Protein AF-A0A5B1AR23-F1 (afdb_monomer_lite)

Radius of gyration: 16.61 Å; chains: 1; bounding box: 38×26×38 Å

Sequence (101 aa):
TIRAEADLTRFPADVARVVVRFIHTCGQVDVAEHVAYTDDVVARASAALREGAPVLCDSSMVAAGITSSRLPTANQVVSLVADRRAAELAARRHTTRSAAG

Structure (mmCIF, N/CA/C/O backbone):
data_AF-A0A5B1AR23-F1
#
_entry.id   AF-A0A5B1AR23-F1
#
loop_
_atom_site.group_PDB
_atom_site.id
_atom_site.type_symbol
_atom_site.label_atom_id
_atom_site.label_alt_id
_atom_site.label_comp_id
_atom_site.label_asym_id
_atom_site.label_entity_id
_atom_site.label_seq_id
_atom_site.pdbx_PDB_ins_code
_atom_site.Cartn_x
_atom_site.Cartn_y
_atom_site.Cartn_z
_atom_site.occupancy
_atom_site.B_iso_or_equiv
_atom_site.auth_seq_id
_atom_site.auth_comp_id
_atom_site.auth_asym_id
_atom_site.auth_atom_id
_atom_site.pdbx_PDB_model_num
ATOM 1 N N . THR A 1 1 ? -12.062 15.164 13.631 1.00 84.88 1 THR A N 1
ATOM 2 C CA . THR A 1 1 ? -11.732 15.290 12.204 1.00 84.88 1 THR A CA 1
ATOM 3 C C . THR A 1 1 ? -11.863 13.923 11.548 1.00 84.88 1 THR A C 1
ATOM 5 O O . THR A 1 1 ? -12.982 13.451 11.527 1.00 84.88 1 THR A O 1
ATOM 8 N N . ILE A 1 2 ? -10.815 13.145 11.225 1.00 96.00 2 ILE A N 1
ATOM 9 C CA . ILE A 1 2 ? -10.980 11.891 10.433 1.00 96.00 2 ILE A CA 1
ATOM 10 C C . ILE A 1 2 ? -11.945 10.852 11.035 1.00 96.00 2 ILE A C 1
ATOM 12 O O . ILE A 1 2 ? -12.913 10.475 10.392 1.00 96.00 2 ILE A O 1
ATOM 16 N N . ARG A 1 3 ? -11.717 10.378 12.270 1.00 94.25 3 ARG A N 1
ATOM 17 C CA . ARG A 1 3 ? -12.571 9.331 12.881 1.00 94.25 3 ARG A CA 1
ATOM 18 C C . ARG A 1 3 ? -14.017 9.767 13.131 1.00 94.25 3 ARG A C 1
ATOM 20 O O . ARG A 1 3 ? -14.850 8.913 13.384 1.00 94.25 3 ARG A O 1
ATOM 27 N N . ALA A 1 4 ? -14.271 11.073 13.141 1.00 94.50 4 ALA A N 1
ATOM 28 C CA . ALA A 1 4 ? -15.609 11.619 13.325 1.00 94.50 4 ALA A CA 1
ATOM 29 C C . ALA A 1 4 ? -16.368 11.750 11.994 1.00 94.50 4 ALA A C 1
ATOM 31 O O . ALA A 1 4 ? -17.585 11.860 12.014 1.00 94.50 4 ALA A O 1
ATOM 32 N N . GLU A 1 5 ? -15.654 11.757 10.865 1.00 95.56 5 GLU A N 1
ATOM 33 C CA . GLU A 1 5 ? -16.204 12.052 9.536 1.00 95.56 5 GLU A CA 1
ATOM 34 C C . GLU A 1 5 ? -16.209 10.825 8.611 1.00 95.56 5 GLU A C 1
ATOM 36 O O . GLU A 1 5 ? -17.070 10.719 7.746 1.00 95.56 5 GLU A O 1
ATOM 41 N N . ALA A 1 6 ? -15.265 9.895 8.779 1.00 96.62 6 ALA A N 1
ATOM 42 C CA . ALA A 1 6 ? -15.148 8.709 7.936 1.00 96.62 6 ALA A CA 1
ATOM 43 C C . ALA A 1 6 ? -16.064 7.571 8.409 1.00 96.62 6 ALA A C 1
ATOM 45 O O . ALA A 1 6 ? -16.007 7.184 9.581 1.00 96.62 6 ALA A O 1
ATOM 46 N N . ASP A 1 7 ? -16.808 6.954 7.486 1.00 96.06 7 ASP A N 1
ATOM 47 C CA . ASP A 1 7 ? -17.428 5.654 7.746 1.00 96.06 7 ASP A CA 1
ATOM 48 C C . ASP A 1 7 ? -16.353 4.559 7.748 1.00 96.06 7 ASP A C 1
ATOM 50 O O . ASP A 1 7 ? -15.730 4.237 6.734 1.00 96.06 7 ASP A O 1
ATOM 54 N N . LEU A 1 8 ? -16.117 3.996 8.932 1.00 97.56 8 LEU A N 1
ATOM 55 C CA . LEU A 1 8 ? -15.151 2.924 9.157 1.00 97.56 8 LEU A CA 1
ATOM 56 C C . LEU A 1 8 ? -15.819 1.615 9.593 1.00 97.56 8 LEU A C 1
ATOM 58 O O . LEU A 1 8 ? -15.115 0.660 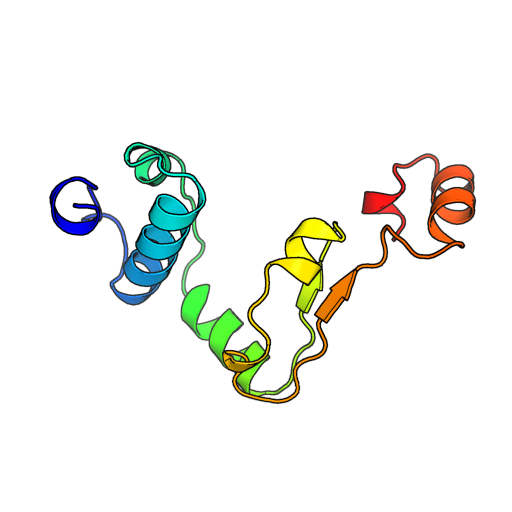9.921 1.00 97.56 8 LEU A O 1
ATOM 62 N N . THR A 1 9 ? -17.154 1.563 9.622 1.00 96.56 9 THR A N 1
ATOM 63 C CA . THR A 1 9 ? -17.925 0.461 10.227 1.00 96.56 9 THR A CA 1
ATOM 64 C C . THR A 1 9 ? -17.679 -0.887 9.549 1.00 96.56 9 THR A C 1
ATOM 66 O O . THR A 1 9 ? -17.704 -1.923 10.211 1.00 96.56 9 THR A O 1
ATOM 69 N N . ARG A 1 10 ? -17.365 -0.876 8.248 1.00 95.50 10 ARG A N 1
ATOM 70 C CA . ARG A 1 10 ? -17.056 -2.077 7.455 1.00 95.50 10 ARG A CA 1
ATOM 71 C C . ARG A 1 10 ? -15.643 -2.639 7.652 1.00 95.50 10 ARG A C 1
ATOM 73 O O . ARG A 1 10 ? -15.320 -3.675 7.070 1.00 95.50 10 ARG A O 1
ATOM 80 N N . PHE A 1 11 ? -14.778 -1.948 8.396 1.00 97.94 11 PHE A N 1
ATOM 81 C CA . PHE A 1 11 ? -13.389 -2.361 8.587 1.00 97.94 11 PHE A CA 1
ATOM 82 C C . PHE A 1 11 ? -13.171 -2.998 9.964 1.00 97.94 11 PHE A C 1
ATOM 84 O O . PHE A 1 11 ? -13.530 -2.401 10.983 1.00 97.94 11 PHE A O 1
ATOM 91 N N . PRO A 1 12 ? -12.473 -4.144 10.029 1.00 97.50 12 PRO A N 1
ATOM 92 C CA . PRO A 1 12 ? -11.853 -4.626 11.254 1.00 97.50 12 PRO A CA 1
ATOM 93 C C . PRO A 1 12 ? -10.964 -3.548 11.890 1.00 97.50 12 PRO A C 1
ATOM 95 O O . PRO A 1 12 ? -10.420 -2.679 11.205 1.00 97.50 12 PRO A O 1
ATOM 98 N N . ALA A 1 13 ? -10.802 -3.585 13.214 1.00 97.00 13 ALA A N 1
ATOM 99 C CA . ALA A 1 13 ? -10.155 -2.502 13.964 1.00 97.00 13 ALA A CA 1
ATOM 100 C C . ALA A 1 13 ? -8.703 -2.211 13.527 1.00 97.00 13 ALA A C 1
ATOM 102 O O . ALA A 1 13 ? -8.232 -1.069 13.602 1.00 97.00 13 ALA A O 1
ATOM 103 N N . ASP A 1 14 ? -7.983 -3.236 13.082 1.00 97.44 14 ASP A N 1
ATOM 104 C CA . ASP A 1 14 ? -6.622 -3.145 12.566 1.00 97.44 14 ASP A CA 1
ATOM 105 C C . ASP A 1 14 ? -6.582 -2.542 11.151 1.00 97.44 14 ASP A C 1
ATOM 107 O O . ASP A 1 14 ? -5.795 -1.620 10.912 1.00 97.44 14 ASP A O 1
ATOM 111 N N . VAL A 1 15 ? -7.489 -2.946 10.259 1.00 98.44 15 VAL A N 1
ATOM 112 C CA . VAL A 1 15 ? -7.677 -2.342 8.928 1.00 98.44 15 VAL A CA 1
ATOM 113 C C . VAL A 1 15 ? -8.113 -0.880 9.055 1.00 98.44 15 VAL A C 1
ATOM 115 O O . VAL A 1 15 ? -7.519 -0.002 8.427 1.00 98.44 15 VAL A O 1
ATOM 118 N N . ALA A 1 16 ? -9.062 -0.570 9.942 1.00 98.00 16 ALA A N 1
ATOM 119 C CA . ALA A 1 16 ? -9.536 0.793 10.189 1.00 98.00 16 ALA A CA 1
ATOM 120 C C . ALA A 1 16 ? -8.390 1.737 10.597 1.00 98.00 16 ALA A C 1
ATOM 122 O O . ALA A 1 16 ? -8.375 2.913 10.230 1.00 98.00 16 ALA A O 1
ATOM 123 N N . ARG A 1 17 ? -7.387 1.238 11.334 1.00 97.62 17 ARG A N 1
ATOM 124 C CA . ARG A 1 17 ? -6.190 2.017 11.693 1.00 97.62 17 ARG A CA 1
A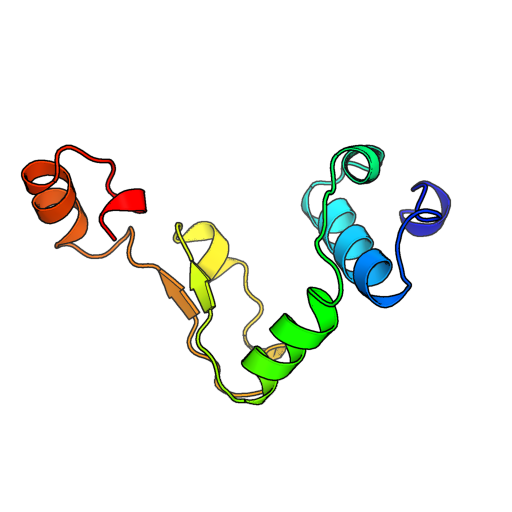TOM 125 C C . ARG A 1 17 ? -5.356 2.390 10.465 1.00 97.62 17 ARG A C 1
ATOM 127 O O . ARG A 1 17 ? -4.851 3.513 10.411 1.00 97.62 17 ARG A O 1
ATOM 134 N N . VAL A 1 18 ? -5.223 1.479 9.502 1.00 98.00 18 VAL A N 1
ATOM 135 C CA . VAL A 1 18 ? -4.530 1.732 8.229 1.00 98.00 18 VAL A CA 1
ATOM 136 C C . VAL A 1 18 ? -5.316 2.741 7.392 1.00 98.00 18 VAL A C 1
ATOM 138 O O . VAL A 1 18 ? -4.739 3.732 6.945 1.00 98.00 18 VAL A O 1
ATOM 141 N N . VAL A 1 19 ? -6.635 2.563 7.267 1.00 98.31 19 VAL A N 1
ATOM 142 C CA . VAL A 1 19 ? -7.515 3.463 6.498 1.00 98.31 19 VAL A CA 1
ATOM 143 C C . VAL A 1 19 ? -7.479 4.894 7.040 1.00 98.31 19 VAL A C 1
ATOM 145 O O . VAL A 1 19 ? -7.343 5.837 6.268 1.00 98.31 19 VAL A O 1
ATOM 148 N N . VAL A 1 20 ? -7.476 5.084 8.364 1.00 98.38 20 VAL A N 1
ATOM 149 C CA . VAL A 1 20 ? -7.323 6.422 8.971 1.00 98.38 20 VAL A CA 1
ATOM 150 C C . VAL A 1 20 ? -6.004 7.091 8.565 1.00 98.38 20 VAL A C 1
ATOM 152 O O . VAL A 1 20 ? -5.981 8.292 8.292 1.00 98.38 20 VAL A O 1
ATOM 155 N N . ARG A 1 21 ? -4.893 6.340 8.500 1.00 97.62 21 ARG A N 1
ATOM 156 C CA . ARG A 1 21 ? -3.608 6.886 8.031 1.00 97.62 21 ARG A CA 1
ATOM 157 C C . ARG A 1 21 ? -3.641 7.185 6.534 1.00 97.62 21 ARG A C 1
ATOM 159 O O . ARG A 1 21 ? -3.006 8.153 6.116 1.00 97.62 21 ARG A O 1
ATOM 166 N N . PHE A 1 22 ? -4.369 6.394 5.752 1.00 97.31 22 PHE A N 1
ATOM 167 C CA . PHE A 1 22 ? -4.547 6.640 4.327 1.00 97.31 22 PHE A CA 1
ATOM 168 C C . PHE A 1 22 ? -5.304 7.956 4.090 1.00 97.31 22 PHE A C 1
ATOM 170 O O . PHE A 1 22 ? -4.737 8.852 3.467 1.00 97.31 22 PHE A O 1
ATOM 177 N N . ILE A 1 23 ? -6.472 8.139 4.724 1.00 98.38 23 ILE A N 1
ATOM 178 C CA . ILE A 1 23 ? -7.253 9.393 4.697 1.00 98.38 23 ILE A CA 1
ATOM 179 C C . ILE A 1 23 ? -6.392 10.586 5.120 1.00 98.38 23 ILE A C 1
ATOM 181 O O . ILE A 1 23 ? -6.393 11.622 4.464 1.00 98.38 23 ILE A O 1
ATOM 185 N N . HIS A 1 24 ? -5.605 10.447 6.192 1.00 98.00 24 HIS A N 1
ATOM 186 C CA . HIS A 1 24 ? -4.708 11.516 6.639 1.00 98.00 24 HIS A CA 1
ATOM 187 C C . HIS A 1 24 ? -3.673 11.913 5.575 1.00 98.00 24 HIS A C 1
ATOM 189 O O . HIS A 1 24 ? -3.272 13.070 5.514 1.00 98.00 24 HIS A O 1
ATOM 195 N N . THR A 1 25 ? -3.225 10.957 4.761 1.00 96.50 25 THR A N 1
ATOM 196 C CA . THR A 1 25 ? -2.180 11.181 3.755 1.00 96.50 25 THR A CA 1
ATOM 197 C C . THR A 1 25 ? -2.725 11.881 2.515 1.00 96.50 25 THR A C 1
ATOM 199 O O . THR A 1 25 ? -2.051 12.756 1.984 1.00 96.50 25 THR A O 1
ATOM 202 N N . CYS A 1 26 ? -3.925 11.515 2.057 1.00 96.88 26 CYS A N 1
ATOM 203 C CA . CYS A 1 26 ? -4.543 12.120 0.872 1.00 96.88 26 CYS A CA 1
ATOM 204 C C . CYS A 1 26 ? -5.468 13.306 1.187 1.00 96.88 26 CYS A C 1
ATOM 206 O O . CYS A 1 26 ? -5.814 14.051 0.278 1.00 96.88 26 CYS A O 1
ATOM 208 N N . GLY A 1 27 ? -5.874 13.493 2.447 1.00 97.31 27 GLY A N 1
ATOM 209 C CA . GLY A 1 27 ? -6.816 14.543 2.849 1.00 97.31 27 GLY A CA 1
ATOM 210 C C . GLY A 1 27 ? -8.257 14.297 2.394 1.00 97.31 27 GLY A C 1
ATOM 211 O O . GLY A 1 27 ? -9.067 15.217 2.433 1.00 97.31 27 GLY A O 1
ATOM 212 N N . GLN A 1 28 ? -8.579 13.076 1.966 1.00 97.69 28 GLN A N 1
ATOM 213 C CA . GLN A 1 28 ? -9.847 12.734 1.336 1.00 97.69 28 GLN A CA 1
ATOM 214 C C . GLN A 1 28 ? -10.577 11.667 2.168 1.00 97.69 28 GLN A C 1
ATOM 216 O O . GLN A 1 28 ? -10.108 10.536 2.281 1.00 97.69 28 GLN A O 1
ATOM 221 N N . VAL A 1 29 ? -11.699 12.041 2.793 1.00 97.81 29 VAL A N 1
ATOM 222 C CA . VAL A 1 29 ? -12.448 11.187 3.740 1.00 97.81 29 VAL A CA 1
ATOM 223 C C . VAL A 1 29 ? -13.173 10.036 3.036 1.00 97.81 29 VAL A C 1
ATOM 225 O O . VAL A 1 29 ? -13.120 8.902 3.514 1.00 97.81 29 VAL A O 1
ATOM 228 N N . ASP A 1 30 ? -13.785 10.305 1.885 1.00 96.75 30 ASP A N 1
ATOM 229 C CA . ASP A 1 30 ? -14.557 9.337 1.090 1.00 96.75 30 ASP A CA 1
ATOM 230 C C . ASP A 1 30 ? -13.685 8.256 0.419 1.00 96.75 30 ASP A C 1
ATOM 232 O O . ASP A 1 30 ? -14.202 7.235 -0.027 1.00 96.75 30 ASP A O 1
ATOM 236 N N . VAL A 1 31 ? -12.345 8.373 0.447 1.00 97.31 31 VAL A N 1
ATOM 237 C CA . VAL A 1 31 ? -11.439 7.308 -0.034 1.00 97.31 31 VAL A CA 1
ATOM 238 C C . VAL A 1 31 ? -11.693 5.977 0.681 1.00 97.31 31 VAL A C 1
ATOM 240 O O . VAL A 1 31 ? -11.427 4.910 0.125 1.00 97.31 31 VAL A O 1
ATOM 243 N N . ALA A 1 32 ? -12.238 6.028 1.904 1.00 97.56 32 ALA A N 1
ATOM 244 C CA . ALA A 1 32 ? -12.663 4.861 2.660 1.00 97.56 32 ALA A CA 1
ATOM 245 C C . ALA A 1 32 ? -13.646 3.979 1.879 1.00 97.56 32 ALA A C 1
ATOM 247 O O . ALA A 1 32 ? -13.603 2.766 2.053 1.00 97.56 32 ALA A O 1
ATOM 248 N N . GLU A 1 33 ? -14.475 4.528 0.991 1.00 97.00 33 GLU A N 1
ATOM 249 C CA . GLU A 1 33 ? -15.441 3.777 0.173 1.00 97.00 33 GLU A CA 1
ATOM 250 C C . GLU A 1 33 ? -14.754 2.909 -0.892 1.00 97.00 33 GLU A C 1
ATOM 252 O O . GLU A 1 33 ? -15.254 1.849 -1.268 1.00 97.00 33 GLU A O 1
ATOM 257 N N . HIS A 1 34 ? -13.553 3.303 -1.319 1.00 97.19 34 HIS A N 1
ATOM 258 C CA . HIS A 1 34 ? -12.797 2.642 -2.384 1.00 97.19 34 HIS A CA 1
ATOM 259 C C . HIS A 1 34 ? -11.744 1.648 -1.876 1.00 97.19 34 HIS A C 1
ATOM 261 O O . HIS A 1 34 ? -11.094 0.970 -2.672 1.00 97.19 34 HIS A O 1
ATOM 267 N N . VAL A 1 35 ? -11.560 1.527 -0.557 1.00 97.81 35 VAL A N 1
ATOM 268 C CA . VAL A 1 35 ? -10.595 0.577 0.012 1.00 97.81 35 VAL A CA 1
ATOM 269 C C . VAL A 1 35 ? -11.133 -0.853 -0.076 1.00 97.81 35 VAL A C 1
ATOM 271 O O . VAL A 1 35 ? -12.170 -1.180 0.495 1.00 97.81 35 VAL A O 1
ATOM 274 N N . ALA A 1 36 ? -10.391 -1.735 -0.732 1.00 98.00 36 ALA A N 1
ATOM 275 C CA . ALA A 1 36 ? -10.570 -3.178 -0.626 1.00 98.00 36 ALA A CA 1
ATOM 276 C C . ALA A 1 36 ? -9.402 -3.778 0.165 1.00 98.00 36 ALA A C 1
ATOM 278 O O . ALA A 1 36 ? -8.292 -3.245 0.156 1.00 98.00 36 ALA A O 1
ATOM 279 N N . TYR A 1 37 ? -9.654 -4.882 0.859 1.00 97.81 37 TYR A N 1
ATOM 280 C CA . TYR A 1 37 ? -8.649 -5.612 1.620 1.00 97.81 37 TYR A CA 1
ATOM 281 C C . TYR A 1 37 ? -8.952 -7.108 1.550 1.00 97.81 37 TYR A C 1
ATOM 283 O O . TYR A 1 37 ? -10.101 -7.505 1.370 1.00 97.81 37 TYR A O 1
ATOM 291 N N . THR A 1 38 ? -7.916 -7.931 1.670 1.00 97.88 38 THR A N 1
ATOM 292 C CA . THR A 1 38 ? -8.073 -9.364 1.922 1.00 97.88 38 THR A CA 1
ATOM 293 C C . THR A 1 38 ? -8.058 -9.624 3.420 1.00 97.88 38 THR A C 1
ATOM 295 O O . THR A 1 38 ? -7.458 -8.853 4.178 1.00 97.88 38 THR A O 1
ATOM 298 N N . ASP A 1 39 ? -8.621 -10.754 3.829 1.00 95.94 39 ASP A N 1
ATOM 299 C CA . ASP A 1 39 ? -8.528 -11.222 5.209 1.00 95.94 39 ASP A CA 1
ATOM 300 C C . ASP A 1 39 ? -7.063 -11.303 5.670 1.00 95.94 39 ASP A C 1
ATOM 302 O O . ASP A 1 39 ? -6.141 -11.549 4.883 1.00 95.94 39 ASP A O 1
ATOM 306 N N . ASP A 1 40 ? -6.847 -11.014 6.954 1.00 96.00 40 ASP A N 1
ATOM 307 C CA . ASP A 1 40 ? -5.553 -11.042 7.644 1.00 96.00 40 ASP A CA 1
ATOM 308 C C . ASP A 1 40 ? -4.434 -10.163 7.053 1.00 96.00 40 ASP A C 1
ATOM 310 O O . ASP A 1 40 ? -3.281 -10.273 7.485 1.00 96.00 40 ASP A O 1
ATOM 314 N N . VAL A 1 41 ? -4.720 -9.260 6.100 1.00 98.12 41 VAL A N 1
ATOM 315 C CA . VAL A 1 41 ? -3.678 -8.459 5.423 1.00 98.12 41 VAL A CA 1
ATOM 316 C C . VAL A 1 41 ? -2.798 -7.694 6.414 1.00 98.12 41 VAL A C 1
ATOM 318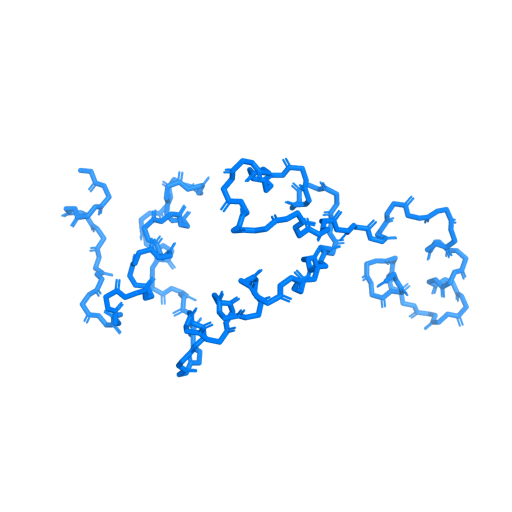 O O . VAL A 1 41 ? -1.572 -7.696 6.290 1.00 98.12 41 VAL A O 1
ATOM 321 N N . VAL A 1 42 ? -3.400 -7.097 7.448 1.00 98.25 42 VAL A N 1
ATOM 322 C CA . VAL A 1 42 ? -2.663 -6.337 8.464 1.00 98.25 42 VAL A CA 1
ATOM 323 C C . VAL A 1 42 ? -1.836 -7.268 9.345 1.00 98.25 42 VAL A C 1
ATOM 325 O O . VAL A 1 42 ? -0.676 -6.957 9.623 1.00 98.25 42 VAL A O 1
ATOM 328 N N . ALA A 1 43 ? -2.386 -8.416 9.748 1.00 98.06 43 ALA A N 1
ATOM 329 C CA . ALA A 1 43 ? -1.679 -9.402 10.558 1.00 98.06 43 ALA A CA 1
ATOM 330 C C . ALA A 1 43 ? -0.452 -9.956 9.816 1.00 98.06 43 ALA A C 1
ATOM 332 O O . ALA A 1 43 ? 0.662 -9.892 10.342 1.00 98.06 43 ALA A O 1
ATOM 333 N N . ARG A 1 44 ? -0.631 -10.410 8.568 1.00 98.44 44 ARG A N 1
ATOM 334 C CA . ARG A 1 44 ? 0.440 -10.989 7.742 1.00 98.44 44 ARG A CA 1
ATOM 335 C C . ARG A 1 44 ? 1.514 -9.967 7.379 1.00 98.44 44 ARG A C 1
ATOM 337 O O . ARG A 1 44 ? 2.696 -10.257 7.542 1.00 98.44 44 ARG A O 1
ATOM 344 N N . ALA A 1 45 ? 1.128 -8.763 6.950 1.00 98.19 45 ALA A N 1
ATOM 345 C CA . ALA A 1 45 ? 2.095 -7.713 6.628 1.00 98.19 45 ALA A CA 1
ATOM 346 C C . ALA A 1 45 ? 2.883 -7.272 7.871 1.00 98.19 45 ALA A C 1
ATOM 348 O O . ALA A 1 45 ? 4.101 -7.110 7.817 1.00 98.19 45 ALA A O 1
ATOM 349 N N . SER A 1 46 ? 2.210 -7.135 9.019 1.00 97.50 46 SER A N 1
ATOM 350 C CA . SER A 1 46 ? 2.879 -6.776 10.273 1.00 97.50 46 SER A CA 1
ATOM 351 C C . SER A 1 46 ? 3.834 -7.870 10.755 1.00 97.50 46 SER A C 1
ATOM 353 O O . SER A 1 46 ? 4.893 -7.542 11.285 1.00 97.50 46 SER A O 1
ATOM 355 N N . ALA A 1 47 ? 3.476 -9.150 10.606 1.00 98.50 47 ALA A N 1
ATOM 356 C CA . ALA A 1 47 ? 4.355 -10.272 10.939 1.00 98.50 47 ALA A CA 1
ATOM 357 C C . ALA A 1 47 ? 5.613 -10.264 10.061 1.00 98.50 47 ALA A C 1
ATOM 359 O O . ALA A 1 47 ? 6.713 -10.196 10.599 1.00 98.50 47 ALA A O 1
ATOM 360 N N . ALA A 1 48 ? 5.452 -10.173 8.737 1.00 98.56 48 ALA A N 1
ATOM 361 C CA . ALA A 1 48 ? 6.574 -10.110 7.801 1.00 98.56 48 ALA A CA 1
ATOM 362 C C . ALA A 1 48 ? 7.534 -8.948 8.115 1.00 98.56 48 ALA A C 1
ATOM 364 O O . ALA A 1 48 ? 8.750 -9.131 8.143 1.00 98.56 48 ALA A O 1
ATOM 365 N N . LEU A 1 49 ? 7.004 -7.756 8.420 1.00 98.38 49 LEU A N 1
ATOM 366 C CA . LEU A 1 49 ? 7.839 -6.622 8.823 1.00 98.38 49 LEU A CA 1
ATOM 367 C C . LEU A 1 49 ? 8.595 -6.898 10.129 1.00 98.38 49 LEU A C 1
ATOM 369 O O . LEU A 1 49 ? 9.781 -6.592 10.221 1.00 98.38 49 LEU A O 1
ATOM 373 N N . ARG A 1 50 ? 7.956 -7.495 11.141 1.00 98.31 50 ARG A N 1
ATOM 374 C CA . ARG A 1 50 ? 8.643 -7.855 12.397 1.00 98.31 50 ARG A CA 1
ATOM 375 C C . ARG A 1 50 ? 9.698 -8.946 12.207 1.00 98.31 50 ARG A C 1
ATOM 377 O O . ARG A 1 50 ? 10.689 -8.937 12.923 1.00 98.31 50 ARG A O 1
ATOM 384 N N . GLU A 1 51 ? 9.506 -9.833 11.238 1.00 98.44 51 GLU A N 1
ATOM 385 C CA . GLU A 1 51 ? 10.465 -10.875 10.844 1.00 98.44 51 GLU A CA 1
ATOM 386 C C . GLU A 1 51 ? 11.610 -10.344 9.960 1.00 98.44 51 GLU A C 1
ATOM 388 O O . GLU A 1 51 ? 12.515 -11.093 9.602 1.00 98.44 51 GLU A O 1
ATOM 393 N N . GLY A 1 52 ? 11.611 -9.048 9.631 1.00 98.19 52 GLY A N 1
ATOM 394 C CA . GLY A 1 52 ? 12.698 -8.402 8.894 1.00 98.19 52 GLY A CA 1
ATOM 395 C C . GLY A 1 52 ? 12.514 -8.363 7.377 1.00 98.19 52 GLY A C 1
ATOM 396 O O . GLY A 1 52 ? 13.457 -8.018 6.664 1.00 98.19 52 GLY A O 1
ATOM 397 N N . ALA A 1 53 ? 11.320 -8.670 6.859 1.00 98.44 53 ALA A N 1
ATOM 398 C CA . ALA A 1 53 ? 11.055 -8.597 5.424 1.00 98.44 53 ALA A CA 1
ATOM 399 C C . ALA A 1 53 ? 11.320 -7.179 4.867 1.00 98.44 53 ALA A C 1
ATOM 401 O O . ALA A 1 53 ? 10.992 -6.184 5.529 1.00 98.44 53 ALA A O 1
ATOM 402 N N . PRO A 1 54 ? 11.896 -7.056 3.656 1.00 97.44 54 PRO A N 1
ATOM 403 C CA . PRO A 1 54 ? 12.075 -5.764 3.008 1.00 97.44 54 PRO A CA 1
ATOM 404 C C . PRO A 1 54 ? 10.737 -5.204 2.505 1.00 97.44 54 PRO A C 1
ATOM 406 O O . PRO A 1 54 ? 9.822 -5.952 2.159 1.00 97.44 54 PRO A O 1
ATOM 409 N N . VAL A 1 55 ? 10.647 -3.878 2.400 1.00 97.06 55 VAL A N 1
ATOM 410 C CA . VAL A 1 55 ? 9.558 -3.187 1.701 1.00 97.06 55 VAL A CA 1
ATOM 411 C C . VAL A 1 55 ? 10.036 -2.834 0.299 1.00 97.06 55 VAL A C 1
ATOM 413 O O . VAL A 1 55 ? 10.919 -1.991 0.132 1.00 97.06 55 VAL A O 1
ATOM 416 N N . LEU A 1 56 ? 9.461 -3.498 -0.701 1.00 95.75 56 LEU A N 1
ATOM 417 C CA . LEU A 1 56 ? 9.717 -3.214 -2.109 1.00 95.75 56 LEU A CA 1
ATOM 418 C C . LEU A 1 56 ? 8.721 -2.159 -2.598 1.00 95.75 56 LEU A C 1
ATOM 420 O O . LEU A 1 56 ? 7.510 -2.354 -2.513 1.00 95.75 56 LEU A O 1
ATOM 424 N N . CYS A 1 57 ? 9.240 -1.048 -3.102 1.00 95.12 57 CYS A N 1
ATOM 425 C CA . CYS A 1 57 ? 8.479 0.091 -3.591 1.00 95.12 57 CYS A CA 1
ATOM 426 C C . CYS A 1 57 ? 8.630 0.201 -5.111 1.00 95.12 57 CYS A C 1
ATOM 428 O O . CYS A 1 57 ? 9.739 0.186 -5.646 1.00 95.12 57 CYS A O 1
ATOM 430 N N . ASP A 1 58 ? 7.514 0.390 -5.805 1.00 93.25 58 ASP A N 1
ATOM 431 C CA . ASP A 1 58 ? 7.453 0.611 -7.254 1.00 93.25 58 ASP A CA 1
ATOM 432 C C . ASP A 1 58 ? 7.937 2.014 -7.673 1.00 93.25 58 ASP A C 1
ATOM 434 O O . ASP A 1 58 ? 8.253 2.262 -8.840 1.00 93.25 58 ASP A O 1
ATOM 438 N N . SER A 1 59 ? 7.992 2.947 -6.716 1.00 93.06 59 SER A N 1
ATOM 439 C CA . SER A 1 59 ? 8.415 4.326 -6.919 1.00 93.06 59 SER A CA 1
ATOM 440 C C . SER A 1 59 ? 9.321 4.846 -5.804 1.00 93.06 59 SER A C 1
ATOM 442 O O . SER A 1 59 ? 9.191 4.508 -4.624 1.00 93.06 59 SER A O 1
ATOM 444 N N . SER A 1 60 ? 10.227 5.758 -6.169 1.00 93.69 60 SER A N 1
ATOM 445 C CA . SER A 1 60 ? 11.097 6.439 -5.202 1.00 93.69 60 SER A CA 1
ATOM 446 C C . SER A 1 60 ? 10.321 7.323 -4.225 1.00 93.69 60 SER A C 1
ATOM 448 O O . SER A 1 60 ? 10.779 7.528 -3.105 1.00 93.69 60 SER A O 1
ATOM 450 N N . MET A 1 61 ? 9.141 7.820 -4.616 1.00 95.00 61 MET A N 1
ATOM 451 C CA . MET A 1 61 ? 8.281 8.612 -3.731 1.00 95.00 61 MET A CA 1
ATOM 452 C C . MET A 1 61 ? 7.712 7.770 -2.587 1.00 95.00 61 MET A C 1
ATOM 454 O O . MET A 1 61 ? 7.757 8.212 -1.441 1.00 95.00 61 MET A O 1
ATOM 458 N N . VAL A 1 62 ? 7.237 6.549 -2.867 1.00 96.06 62 VAL A N 1
ATOM 459 C CA . VAL A 1 62 ? 6.758 5.631 -1.818 1.00 96.06 62 VAL A CA 1
ATOM 460 C C . VAL A 1 62 ? 7.899 5.282 -0.863 1.00 96.06 62 VAL A C 1
ATOM 462 O O . VAL A 1 62 ? 7.731 5.398 0.349 1.00 96.06 62 VAL A O 1
ATOM 465 N N . ALA A 1 63 ? 9.081 4.942 -1.392 1.00 95.62 63 ALA A N 1
ATOM 466 C CA . ALA A 1 63 ? 10.258 4.658 -0.569 1.00 95.62 63 ALA A CA 1
ATOM 467 C C . ALA A 1 63 ? 10.644 5.836 0.343 1.00 95.62 63 ALA A C 1
ATOM 469 O O . ALA A 1 63 ? 10.863 5.639 1.536 1.00 95.62 63 ALA A O 1
ATOM 470 N N . ALA A 1 64 ? 10.669 7.062 -0.189 1.00 95.81 64 ALA A N 1
ATOM 471 C CA . ALA A 1 64 ? 10.989 8.262 0.583 1.00 95.81 64 ALA A CA 1
ATOM 472 C C . ALA A 1 64 ? 9.918 8.618 1.634 1.00 95.81 64 ALA A C 1
ATOM 474 O O . ALA A 1 64 ? 10.235 9.233 2.650 1.00 95.81 64 ALA A O 1
ATOM 475 N N . GLY A 1 65 ? 8.656 8.239 1.407 1.00 96.38 65 GLY A N 1
ATOM 476 C CA . GLY A 1 65 ? 7.549 8.489 2.333 1.00 96.38 65 GLY A CA 1
ATOM 477 C C . GLY A 1 65 ? 7.506 7.553 3.547 1.00 96.38 65 GLY A C 1
ATOM 478 O O . GLY A 1 65 ? 6.803 7.845 4.520 1.00 96.38 65 GLY A O 1
ATOM 479 N N . ILE A 1 66 ? 8.242 6.436 3.528 1.00 96.94 66 ILE A N 1
ATOM 480 C CA . ILE A 1 66 ? 8.284 5.490 4.648 1.00 96.94 66 ILE A CA 1
ATOM 481 C C . ILE A 1 66 ? 9.122 6.075 5.789 1.00 96.94 66 ILE A C 1
ATOM 483 O O . ILE A 1 66 ? 10.321 6.313 5.668 1.00 96.94 66 ILE A O 1
ATOM 487 N N . THR A 1 67 ? 8.489 6.275 6.946 1.00 96.50 67 THR A N 1
ATOM 488 C CA . THR A 1 67 ? 9.167 6.753 8.156 1.00 96.50 67 THR A CA 1
ATOM 489 C C . THR A 1 67 ? 10.016 5.636 8.766 1.00 96.50 67 THR A C 1
ATOM 491 O O . THR A 1 67 ? 9.491 4.776 9.474 1.00 96.50 67 THR A O 1
ATOM 494 N N . SER A 1 68 ? 11.329 5.666 8.526 1.00 94.06 68 SER A N 1
ATOM 495 C CA . SER A 1 68 ? 12.273 4.619 8.953 1.00 94.06 68 SER A CA 1
ATOM 496 C C . SER A 1 68 ? 12.239 4.325 10.456 1.00 94.06 68 SER A C 1
ATOM 498 O O . SER A 1 68 ? 12.295 3.166 10.850 1.00 94.06 68 SER A O 1
ATOM 500 N N . SER A 1 69 ? 12.041 5.341 11.301 1.00 96.31 69 SER A N 1
ATOM 501 C CA . SER A 1 69 ? 11.933 5.181 12.761 1.00 96.31 69 SER A CA 1
ATOM 502 C C . SER A 1 69 ? 10.697 4.404 13.231 1.00 96.31 69 SER A C 1
ATOM 504 O O . SER A 1 69 ? 10.597 4.074 14.410 1.00 96.31 69 SER A O 1
ATOM 506 N N . ARG A 1 70 ? 9.740 4.118 12.338 1.00 96.38 70 ARG A N 1
ATOM 507 C CA . ARG A 1 70 ? 8.538 3.322 12.636 1.00 96.38 70 ARG A CA 1
ATOM 508 C C . ARG A 1 70 ? 8.639 1.874 12.160 1.00 96.38 70 ARG A C 1
ATOM 510 O O . ARG A 1 70 ? 7.698 1.114 12.386 1.00 96.38 70 ARG A O 1
ATOM 517 N N . LEU A 1 71 ? 9.728 1.504 11.488 1.00 97.38 71 LEU A N 1
ATOM 518 C CA . LEU A 1 71 ? 9.964 0.122 11.093 1.00 97.38 71 LEU A CA 1
ATOM 519 C C . LEU A 1 71 ? 10.291 -0.704 12.349 1.00 97.38 71 LEU A C 1
ATOM 521 O O . LEU A 1 71 ? 11.061 -0.246 13.193 1.00 97.38 71 LEU A O 1
ATOM 5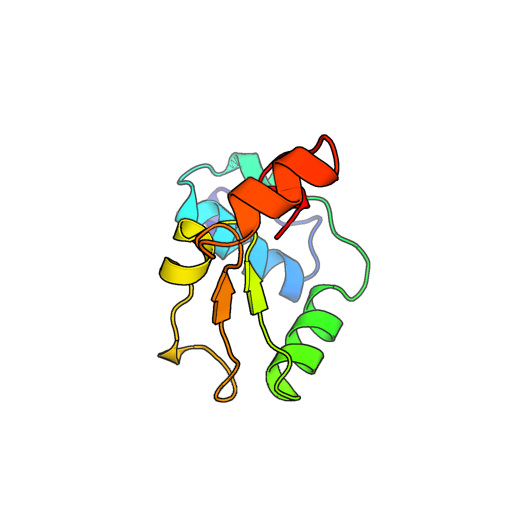25 N N . PRO A 1 72 ? 9.678 -1.888 12.522 1.00 96.88 72 PRO A N 1
ATOM 526 C CA . PRO A 1 72 ? 9.848 -2.687 13.737 1.00 96.88 72 PRO A CA 1
ATOM 527 C C . PRO A 1 72 ? 11.257 -3.275 13.871 1.00 96.88 72 PRO A C 1
ATOM 529 O O . PRO A 1 72 ? 11.670 -3.632 14.970 1.00 96.88 72 PRO A O 1
ATOM 532 N N . THR A 1 73 ? 11.985 -3.380 12.760 1.00 94.94 73 THR A N 1
ATOM 533 C CA . THR A 1 73 ? 13.386 -3.796 12.703 1.00 94.94 73 THR A CA 1
ATOM 534 C C . THR A 1 73 ? 14.129 -2.883 11.723 1.00 94.94 73 THR A C 1
ATOM 536 O O . THR A 1 73 ? 13.554 -1.934 11.188 1.00 94.94 73 THR A O 1
ATOM 539 N N . ALA A 1 74 ? 15.396 -3.168 11.428 1.00 94.31 74 ALA A N 1
ATOM 540 C CA . ALA A 1 74 ? 16.123 -2.512 10.341 1.00 94.31 74 ALA A CA 1
ATOM 541 C C . ALA A 1 74 ? 15.652 -3.005 8.950 1.00 94.31 74 ALA A C 1
ATOM 543 O O . ALA A 1 74 ? 16.465 -3.405 8.116 1.00 94.31 74 ALA A O 1
ATOM 544 N N . ASN A 1 75 ? 14.333 -3.007 8.709 1.00 98.38 75 ASN A N 1
ATOM 545 C CA . ASN A 1 75 ? 13.732 -3.416 7.444 1.00 98.38 75 ASN A CA 1
ATOM 546 C C . ASN A 1 75 ? 14.299 -2.559 6.308 1.00 98.38 75 ASN A C 1
ATOM 548 O O . ASN A 1 75 ? 14.267 -1.328 6.368 1.00 98.38 75 ASN A O 1
ATOM 552 N N . GLN A 1 76 ? 14.793 -3.201 5.251 1.00 97.25 76 GLN A N 1
ATOM 553 C CA . GLN A 1 76 ? 15.240 -2.472 4.069 1.00 97.25 76 GLN A CA 1
ATOM 554 C C . GLN A 1 76 ? 14.038 -1.888 3.327 1.00 97.25 76 GLN A C 1
ATOM 556 O O . GLN A 1 76 ? 13.032 -2.568 3.134 1.00 97.25 76 GLN A O 1
ATOM 561 N N . VAL A 1 77 ? 14.165 -0.645 2.870 1.00 96.69 77 VAL A N 1
ATOM 562 C CA . VAL A 1 77 ? 13.210 -0.009 1.958 1.00 96.69 77 VAL A CA 1
ATOM 563 C C . VAL A 1 77 ? 13.902 0.139 0.612 1.00 96.69 77 VAL A C 1
ATOM 565 O O . VAL A 1 77 ? 14.916 0.830 0.510 1.00 96.69 77 VAL A O 1
ATOM 568 N N . VAL A 1 78 ? 13.381 -0.537 -0.409 1.00 94.06 78 VAL A N 1
ATOM 569 C CA . VAL A 1 78 ? 14.040 -0.664 -1.713 1.00 94.06 78 VAL A CA 1
ATOM 570 C C . VAL A 1 78 ? 13.108 -0.158 -2.802 1.00 94.06 78 VAL A C 1
ATOM 572 O O . VAL A 1 78 ? 11.968 -0.591 -2.888 1.00 94.06 78 VAL A O 1
ATOM 575 N N . SER A 1 79 ? 13.602 0.732 -3.661 1.00 92.62 79 SER A N 1
ATOM 576 C CA . SER A 1 79 ? 12.922 1.146 -4.891 1.00 92.62 79 SER A CA 1
ATOM 577 C C . SER A 1 79 ? 13.815 0.832 -6.082 1.00 92.62 79 SER A C 1
ATOM 579 O O . SER A 1 79 ? 14.945 1.320 -6.153 1.00 92.62 79 SER A O 1
ATOM 581 N N . LEU A 1 80 ? 13.317 0.016 -7.010 1.00 88.19 80 LEU A N 1
ATOM 582 C CA . LEU A 1 80 ? 14.089 -0.446 -8.169 1.00 88.19 80 LEU A CA 1
ATOM 583 C C . LEU A 1 80 ? 13.845 0.405 -9.422 1.00 88.19 80 LEU A C 1
ATOM 585 O O . LEU A 1 80 ? 14.636 0.355 -10.362 1.00 88.19 80 LEU A O 1
ATOM 589 N N . VAL A 1 81 ? 12.833 1.282 -9.417 1.00 85.75 81 VAL A N 1
ATOM 590 C CA . VAL A 1 81 ? 12.530 2.146 -10.575 1.00 85.75 81 VAL A CA 1
ATOM 591 C C . VAL A 1 81 ? 13.646 3.152 -10.888 1.00 85.75 81 VAL A C 1
ATOM 593 O O . VAL A 1 81 ? 13.765 3.618 -12.022 1.00 85.75 81 VAL A O 1
ATOM 596 N N . ALA A 1 82 ? 14.466 3.496 -9.890 1.00 79.81 82 ALA A N 1
ATOM 597 C CA . ALA A 1 82 ? 15.613 4.390 -10.041 1.00 79.81 82 ALA A CA 1
ATOM 598 C C . ALA A 1 82 ? 16.921 3.655 -10.388 1.00 79.81 82 ALA A C 1
ATOM 600 O O . ALA A 1 82 ? 17.936 4.314 -10.628 1.00 79.81 82 ALA A O 1
ATOM 601 N N . ASP A 1 83 ? 16.922 2.316 -10.431 1.00 88.62 83 ASP A N 1
ATOM 602 C CA . ASP A 1 83 ? 18.089 1.553 -10.869 1.00 88.62 83 ASP A CA 1
ATOM 603 C C . ASP A 1 83 ? 18.415 1.914 -12.327 1.00 88.62 83 ASP A C 1
ATOM 605 O O . ASP A 1 83 ? 17.549 1.906 -13.207 1.00 88.62 83 ASP A O 1
ATOM 609 N N . ARG A 1 84 ? 19.688 2.221 -12.605 1.00 89.00 84 ARG A N 1
ATOM 610 C CA . ARG A 1 84 ? 20.152 2.596 -13.952 1.00 89.00 84 ARG A CA 1
ATOM 611 C C . ARG A 1 84 ? 19.863 1.507 -14.992 1.00 89.00 84 ARG A C 1
ATOM 613 O O . ARG A 1 84 ? 19.687 1.823 -16.165 1.00 89.00 84 ARG A O 1
ATOM 620 N N . ARG A 1 85 ? 19.768 0.244 -14.565 1.00 92.19 85 ARG A N 1
ATOM 621 C CA . ARG A 1 85 ? 19.457 -0.922 -15.406 1.00 92.19 85 ARG A CA 1
ATOM 622 C C . ARG A 1 85 ? 17.972 -1.031 -15.756 1.00 92.19 85 ARG A C 1
ATOM 624 O O . ARG A 1 85 ? 17.640 -1.732 -16.710 1.00 92.19 85 ARG A O 1
ATOM 631 N N . ALA A 1 86 ? 17.075 -0.349 -15.035 1.00 92.31 86 ALA A N 1
ATOM 632 C CA . ALA A 1 86 ? 15.629 -0.480 -15.230 1.00 92.31 86 ALA A CA 1
ATOM 633 C C . ALA A 1 86 ? 15.184 -0.049 -16.637 1.00 92.31 86 ALA A C 1
ATOM 635 O O . ALA A 1 86 ? 14.303 -0.675 -17.220 1.00 92.31 86 ALA A O 1
ATOM 636 N N . ALA A 1 87 ? 15.815 0.981 -17.216 1.00 93.19 87 ALA A N 1
ATOM 637 C CA . ALA A 1 87 ? 15.515 1.440 -18.576 1.00 93.19 87 ALA A CA 1
ATOM 638 C C . ALA A 1 87 ? 15.884 0.393 -19.639 1.00 93.19 87 ALA A C 1
ATOM 640 O O . ALA A 1 87 ? 15.076 0.080 -20.512 1.00 93.19 87 ALA A O 1
ATOM 641 N N . GLU A 1 88 ? 17.082 -0.185 -19.535 1.00 95.56 88 GLU A N 1
ATOM 642 C CA . GLU A 1 88 ? 17.541 -1.232 -20.450 1.00 95.56 88 GLU A CA 1
ATOM 643 C C . GLU A 1 88 ? 16.679 -2.498 -20.317 1.00 95.56 88 GLU A C 1
ATOM 645 O O . GLU A 1 88 ? 16.261 -3.091 -21.311 1.00 95.56 88 GLU A O 1
ATOM 650 N N . LEU A 1 89 ? 16.354 -2.893 -19.083 1.00 95.50 89 LEU A N 1
ATOM 651 C CA . LEU A 1 89 ? 15.526 -4.065 -18.811 1.00 95.50 89 LEU A CA 1
ATOM 652 C C . LEU A 1 89 ? 14.089 -3.895 -19.324 1.00 95.50 89 LEU A C 1
ATOM 654 O O . LEU A 1 89 ? 13.540 -4.832 -19.903 1.00 95.50 89 LEU A O 1
ATOM 658 N N . ALA A 1 90 ? 13.510 -2.705 -19.157 1.00 96.38 90 ALA A N 1
ATOM 659 C CA . ALA A 1 90 ? 12.201 -2.346 -19.691 1.00 96.38 90 ALA A CA 1
ATOM 660 C C . ALA A 1 90 ? 12.158 -2.446 -21.220 1.00 96.38 90 ALA A C 1
ATOM 662 O O . ALA A 1 90 ? 11.232 -3.050 -21.763 1.00 96.38 90 ALA A O 1
ATOM 663 N N . ALA A 1 91 ? 13.193 -1.943 -21.904 1.00 97.12 91 ALA A N 1
ATOM 664 C CA . ALA A 1 91 ? 13.309 -2.041 -23.357 1.00 97.12 91 ALA A CA 1
ATOM 665 C C . ALA A 1 91 ? 13.370 -3.502 -23.832 1.00 97.12 91 ALA A C 1
ATOM 667 O O . ALA A 1 91 ? 12.610 -3.885 -24.718 1.00 97.12 91 ALA A O 1
ATOM 668 N N . ARG A 1 92 ? 14.206 -4.342 -23.199 1.00 97.56 92 ARG A N 1
ATOM 669 C CA . ARG A 1 92 ? 14.316 -5.776 -23.544 1.00 97.56 92 ARG A CA 1
ATOM 670 C C . ARG A 1 92 ? 13.029 -6.565 -23.291 1.00 97.56 92 ARG A C 1
ATOM 672 O O . ARG A 1 92 ? 12.780 -7.549 -23.975 1.00 97.56 92 ARG A O 1
ATOM 679 N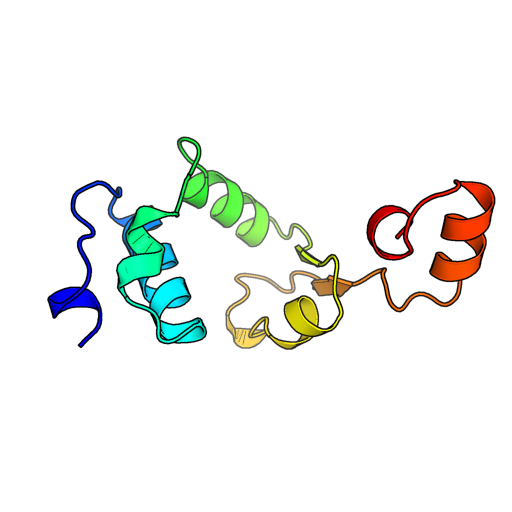 N . ARG A 1 93 ? 12.249 -6.178 -22.278 1.00 97.25 93 ARG A N 1
ATOM 680 C CA . ARG A 1 93 ? 11.007 -6.862 -21.877 1.00 97.25 93 ARG A CA 1
ATOM 681 C C . ARG A 1 93 ? 9.744 -6.261 -22.498 1.00 97.25 93 ARG A C 1
ATOM 683 O O . ARG A 1 93 ? 8.663 -6.759 -22.211 1.00 97.25 93 ARG A O 1
ATOM 690 N N . HIS A 1 94 ? 9.864 -5.200 -23.297 1.00 97.44 94 HIS A N 1
ATOM 691 C CA . HIS A 1 94 ? 8.727 -4.455 -23.849 1.00 97.44 94 HIS A CA 1
ATOM 692 C C . HIS A 1 94 ? 7.697 -4.044 -22.780 1.00 97.44 94 HIS A C 1
ATOM 694 O O . HIS A 1 94 ? 6.490 -4.181 -22.967 1.00 97.44 94 HIS A O 1
ATOM 700 N N . THR A 1 95 ? 8.180 -3.553 -21.637 1.00 97.00 95 THR A N 1
ATOM 701 C CA . THR A 1 95 ? 7.340 -3.138 -20.502 1.00 97.00 95 THR A CA 1
ATOM 702 C C . THR A 1 95 ? 7.806 -1.798 -19.928 1.00 97.00 95 THR A C 1
ATOM 704 O O . THR A 1 95 ? 8.757 -1.197 -20.425 1.00 97.00 95 THR A O 1
ATOM 707 N N . THR A 1 96 ? 7.131 -1.280 -18.902 1.00 95.00 96 THR A N 1
ATOM 708 C CA . THR A 1 96 ? 7.520 -0.028 -18.234 1.00 95.00 96 THR A CA 1
ATOM 709 C C . THR A 1 96 ? 8.701 -0.245 -17.282 1.00 95.00 96 THR A C 1
ATOM 711 O O . THR A 1 96 ? 8.951 -1.355 -16.818 1.00 95.00 96 THR A O 1
ATOM 714 N N . ARG A 1 97 ? 9.422 0.828 -16.926 1.00 93.75 97 ARG A N 1
ATOM 715 C CA . ARG A 1 97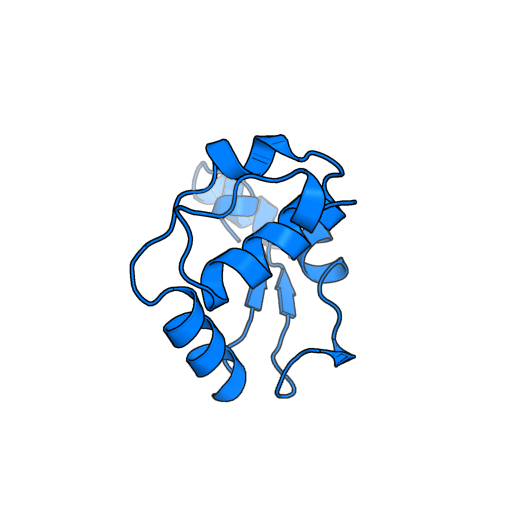 ? 10.510 0.756 -15.928 1.00 93.75 97 ARG A CA 1
ATOM 716 C C . ARG A 1 97 ? 10.036 0.222 -14.578 1.00 93.75 97 ARG A C 1
ATOM 718 O O . ARG A 1 97 ? 10.737 -0.586 -13.988 1.00 93.75 97 ARG A O 1
ATOM 725 N N . SER A 1 98 ? 8.855 0.642 -14.128 1.00 93.25 98 SER A N 1
ATOM 726 C CA . SER A 1 98 ? 8.269 0.189 -12.862 1.00 93.25 98 SER A CA 1
ATOM 727 C C . SER A 1 98 ? 7.905 -1.294 -12.869 1.00 93.25 98 SER A C 1
ATOM 729 O O . SER A 1 98 ? 7.976 -1.921 -11.827 1.00 93.25 98 SER A O 1
ATOM 731 N N . ALA A 1 99 ? 7.529 -1.859 -14.022 1.00 93.12 99 ALA A N 1
ATOM 732 C CA . ALA A 1 99 ? 7.242 -3.290 -14.150 1.00 93.12 99 ALA A CA 1
ATOM 733 C C . ALA A 1 99 ? 8.498 -4.138 -14.419 1.00 93.12 99 ALA A C 1
ATOM 735 O O . ALA A 1 99 ? 8.495 -5.350 -14.216 1.00 93.12 99 ALA A O 1
ATOM 736 N N . ALA A 1 100 ? 9.557 -3.525 -14.950 1.00 91.00 100 ALA A N 1
ATOM 737 C CA . ALA A 1 100 ? 10.826 -4.192 -15.201 1.00 91.00 100 ALA A CA 1
ATOM 738 C C . ALA A 1 100 ? 11.686 -4.309 -13.937 1.00 91.00 100 ALA A C 1
ATOM 740 O O . ALA A 1 100 ? 12.367 -5.326 -13.784 1.00 91.00 100 ALA A O 1
ATOM 741 N N . GLY A 1 101 ? 11.676 -3.248 -13.123 1.00 76.62 101 GLY A N 1
ATOM 742 C CA . GLY A 1 101 ? 12.375 -3.129 -11.846 1.00 76.62 101 GLY A CA 1
ATOM 743 C C . GLY A 1 101 ? 11.809 -4.045 -10.781 1.00 76.62 101 GLY A C 1
ATOM 744 O O . GLY A 1 101 ? 10.576 -4.213 -10.727 1.00 76.62 101 GLY A O 1
#

Foldseek 3Di:
DQVVQADCVPDDPQVSVVVSVVCVVVVNRCVSVVDDDDPCPSVVVLVCQLVQEAAEDLDPVVLVPDDCVPRNDNHHYDHQLPPPCLVVQCVVVVHHSSVSD

Secondary structure (DSSP, 8-state):
-HHHHS--TTS-HHHHHHHHHHHHHHT-SGGGGG----TTHHHHHHHHHHTT--EEESSHHHHHHS-GGGSSS---EEE-TT-TTHHHHHHHHTS-HHHH-

InterPro domains:
  IPR003722 Cobalamin biosynthesis precorrin-8X methylmutase CobH/CbiC [PF02570] (1-101)
  IPR036588 Precorrin-8X methylmutase CobH/CbiC superfamily [G3DSA:3.40.50.10230] (1-101)
  IPR036588 Precorrin-8X methylmutase CobH/CbiC superfamily [SSF63965] (1-101)

Organism: Mycobacterium simiae (NCBI:txid1784)

pLDDT: mean 95.67, std 3.63, range [76.62, 98.56]